Protein AF-A0A2G0V7D6-F1 (afdb_monomer)

Foldseek 3Di:
DDDPVLVLVLLVLCVVLVWPPWWWFFAPPPPGAIEIETEDPFLVSLVVSQVVNLVSQCVPQNPQWDWPDRDSAWTWTDHDRYIYIYGHPVVCVVVVVVVVGDDIDPCNVVSVVVPD

InterPro domains:
  IPR043519 Nucleotidyltransferase superfamily [G3DSA:3.30.460.10] (7-112)
  IPR043519 Nucleotidyltransferase superfamily [SSF81301] (6-104)

Mean predicted aligned error: 5.85 Å

Organism: NCBI:txid1010676

Nearest PDB structures (foldseek):
  2o5a-assembly1_B  TM=8.026E-01  e=1.103E-06  Halalkalibacterium halodurans
  6yxy-assembly1_EI  TM=8.519E-01  e=5.712E-05  Trypanosoma brucei brucei
  7aoi-assembly1_XJ  TM=7.831E-01  e=6.070E-05  Trypanosoma brucei
  7am2-assembly1_CB  TM=8.193E-01  e=3.549E-03  Leishmania tarentolae
  3bqx-assembly1_A-2  TM=5.471E-01  e=4.882E+00  Fulvimarina pelagi HTCC2506

Radius of gyration: 12.99 Å; Cα contacts (8 Å, |Δi|>4): 200; chains: 1; bounding box: 33×32×31 Å

Sequence (116 aa):
MCDVGLILKAVYTAYKLKAVNTKIYTDFKVSHTYTIVTEGVSSVHIRGIAKELHGLFKDLYGSSTFVTQSSSQWHVVCCSSILVHIMKADVRCFYTLGSLFNNELCLKQQAFSIYI

Secondary structure (DSSP, 8-state):
---HHHHHHHHHHHHHTT-EEEEEEEESSSTTEEEEEEE-SSHHHHHHHHHHHHHHHHHHHGGGEEEEEE-SSEEEEEETTEEEEEE-HHHHHHH-GGGG-SEEE--HHHHHHHH-

pLDDT: mean 83.34, std 11.95, range [45.47, 96.25]

Structure (mmCIF, N/CA/C/O backbone):
data_AF-A0A2G0V7D6-F1
#
_entry.id   AF-A0A2G0V7D6-F1
#
loop_
_atom_site.group_PDB
_atom_site.id
_atom_site.type_symbol
_atom_site.label_atom_id
_atom_site.label_alt_id
_atom_site.label_comp_id
_atom_site.label_asym_id
_atom_site.label_entity_id
_atom_site.label_seq_id
_atom_site.pdbx_PDB_ins_code
_atom_site.Cartn_x
_atom_site.Cartn_y
_atom_site.Cartn_z
_atom_site.occupancy
_atom_site.B_iso_or_equiv
_atom_site.auth_seq_id
_atom_site.auth_comp_id
_atom_site.auth_asym_id
_atom_site.auth_atom_id
_atom_site.pdbx_PDB_model_num
ATOM 1 N N . MET A 1 1 ? -17.840 -5.232 8.177 1.00 45.47 1 MET A N 1
ATOM 2 C CA . MET A 1 1 ? -18.261 -3.962 7.552 1.00 45.47 1 MET A CA 1
ATOM 3 C C . MET A 1 1 ? -16.988 -3.306 7.041 1.00 45.47 1 MET A C 1
ATOM 5 O O . MET A 1 1 ? -16.107 -3.065 7.852 1.00 45.47 1 MET A O 1
ATOM 9 N N . CYS A 1 2 ? -16.800 -3.192 5.723 1.00 56.75 2 CYS A N 1
ATOM 10 C CA . CYS A 1 2 ? -15.559 -2.636 5.183 1.00 56.75 2 CYS A CA 1
ATOM 11 C C . CYS A 1 2 ? -15.579 -1.114 5.336 1.00 56.75 2 CYS A C 1
ATOM 13 O O . CYS A 1 2 ? -16.491 -0.461 4.833 1.00 56.75 2 CYS A O 1
ATOM 15 N N . ASP A 1 3 ? -14.598 -0.565 6.043 1.00 74.94 3 ASP A N 1
ATOM 16 C CA . ASP A 1 3 ? -14.526 0.864 6.314 1.00 74.94 3 ASP A CA 1
ATOM 17 C C . ASP A 1 3 ? -13.885 1.585 5.119 1.00 74.94 3 ASP A C 1
ATOM 19 O O . ASP A 1 3 ? -12.662 1.647 4.979 1.00 74.94 3 ASP A O 1
ATOM 23 N N . VAL A 1 4 ? -14.720 2.106 4.214 1.00 78.50 4 VAL A N 1
ATOM 24 C CA . VAL A 1 4 ? -14.268 2.944 3.089 1.00 78.50 4 VAL A CA 1
ATOM 25 C C . VAL A 1 4 ? -13.429 4.120 3.600 1.00 78.50 4 VAL A C 1
ATOM 27 O O . VAL A 1 4 ? -12.435 4.469 2.967 1.00 78.50 4 VAL A O 1
ATOM 30 N N . GLY A 1 5 ? -13.744 4.671 4.776 1.00 81.38 5 GLY A N 1
ATOM 31 C CA . GLY A 1 5 ? -12.954 5.728 5.405 1.00 81.38 5 GLY A CA 1
ATOM 32 C C . GLY A 1 5 ? -11.513 5.296 5.678 1.00 81.38 5 GLY A C 1
ATOM 33 O O . GLY A 1 5 ? -10.580 6.052 5.403 1.00 81.38 5 GLY A O 1
ATOM 34 N N . LEU A 1 6 ? -11.300 4.054 6.118 1.00 83.88 6 LEU A N 1
ATOM 35 C CA . LEU A 1 6 ? -9.959 3.506 6.331 1.00 83.88 6 LEU A CA 1
ATOM 36 C C . LEU A 1 6 ? -9.158 3.405 5.028 1.00 83.88 6 LEU A C 1
ATOM 38 O O . LEU A 1 6 ? -7.978 3.758 5.009 1.00 83.88 6 LEU A O 1
ATOM 42 N N . ILE A 1 7 ? -9.793 2.963 3.938 1.00 86.81 7 ILE A N 1
ATO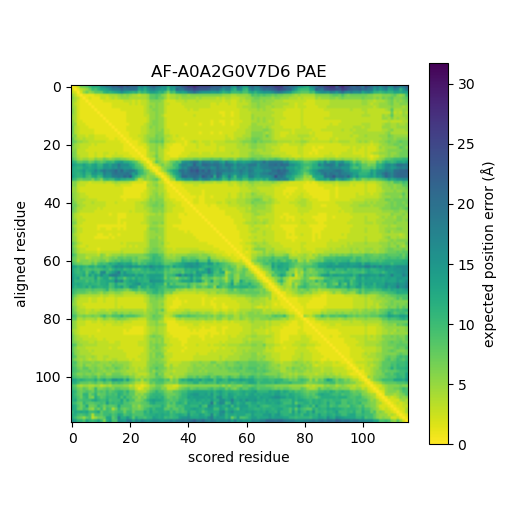M 43 C CA . ILE A 1 7 ? -9.157 2.887 2.614 1.00 86.81 7 ILE A CA 1
ATOM 44 C C . ILE A 1 7 ? -8.715 4.283 2.180 1.00 86.81 7 ILE A C 1
ATOM 46 O O . ILE A 1 7 ? -7.558 4.478 1.806 1.00 86.81 7 ILE A O 1
ATOM 50 N N . LEU A 1 8 ? -9.613 5.267 2.266 1.00 87.12 8 LEU A N 1
ATOM 51 C CA . LEU A 1 8 ? -9.316 6.641 1.870 1.00 87.12 8 LEU A CA 1
ATOM 52 C C . LEU A 1 8 ? -8.197 7.241 2.732 1.00 87.12 8 LEU A C 1
ATOM 54 O O . LEU A 1 8 ? -7.290 7.877 2.194 1.00 87.12 8 LEU A O 1
ATOM 58 N N . LYS A 1 9 ? -8.190 6.968 4.042 1.00 88.69 9 LYS A N 1
ATOM 59 C CA . LYS A 1 9 ? -7.133 7.416 4.957 1.00 88.69 9 LYS A CA 1
ATOM 60 C C . LYS A 1 9 ? -5.788 6.748 4.659 1.00 88.69 9 LYS A C 1
ATOM 62 O O . LYS A 1 9 ? -4.770 7.430 4.652 1.00 88.69 9 LYS A O 1
ATOM 67 N N . ALA A 1 10 ? -5.762 5.452 4.344 1.00 90.19 10 ALA A N 1
ATOM 68 C CA . ALA A 1 10 ? -4.543 4.749 3.935 1.00 90.19 10 ALA A CA 1
ATOM 69 C C . ALA A 1 10 ? -3.977 5.300 2.614 1.00 90.19 10 ALA A C 1
ATOM 71 O O . ALA A 1 10 ? -2.774 5.541 2.498 1.00 90.19 10 ALA A O 1
ATOM 72 N N . VAL A 1 11 ? -4.846 5.557 1.632 1.00 90.44 11 VAL A N 1
ATOM 73 C CA . VAL A 1 11 ? -4.474 6.169 0.345 1.00 90.44 11 VAL A CA 1
ATOM 74 C C . VAL A 1 11 ? -3.922 7.577 0.553 1.00 90.44 11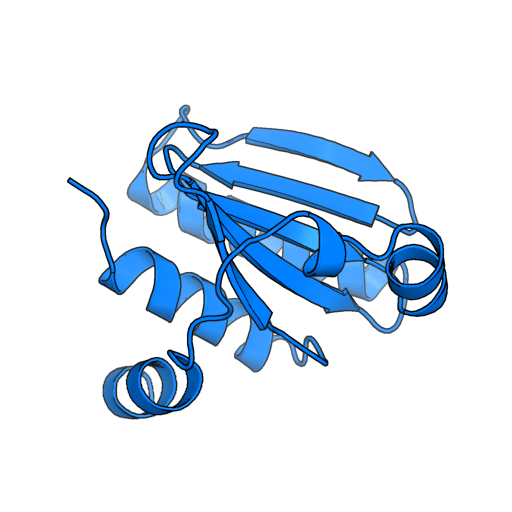 VAL A C 1
ATOM 76 O O . VAL A 1 11 ? -2.885 7.918 -0.019 1.00 90.44 11 VAL A O 1
ATOM 79 N N . TYR A 1 12 ? -4.571 8.375 1.402 1.00 90.19 12 TYR A N 1
ATOM 80 C CA . TYR A 1 12 ? -4.103 9.709 1.756 1.00 90.19 12 TYR A CA 1
ATOM 81 C C . TYR A 1 12 ? -2.752 9.675 2.481 1.00 90.19 12 TYR A C 1
ATOM 83 O O . TYR A 1 12 ? -1.855 10.437 2.128 1.00 90.19 12 TYR A O 1
ATOM 91 N N . THR A 1 13 ? -2.552 8.759 3.433 1.00 91.88 13 THR A N 1
ATOM 92 C CA . THR A 1 13 ? -1.261 8.579 4.116 1.00 91.88 13 THR A CA 1
ATOM 93 C C . THR A 1 13 ? -0.155 8.221 3.127 1.00 91.88 13 THR A C 1
ATOM 95 O O . THR A 1 13 ? 0.904 8.847 3.144 1.00 91.88 13 THR A O 1
ATOM 98 N N . ALA A 1 14 ? -0.405 7.281 2.210 1.00 92.06 14 ALA A N 1
ATOM 99 C CA . ALA A 1 14 ? 0.551 6.943 1.157 1.00 92.06 14 ALA A CA 1
ATOM 100 C C . ALA A 1 14 ? 0.880 8.169 0.281 1.00 92.06 14 ALA A C 1
ATOM 102 O O . ALA A 1 14 ? 2.048 8.439 0.001 1.00 92.06 14 ALA A O 1
ATOM 103 N N . TYR A 1 15 ? -0.129 8.961 -0.092 1.00 91.56 15 TYR A N 1
ATOM 104 C CA . TYR A 1 15 ? 0.063 10.200 -0.847 1.00 91.56 15 TYR A CA 1
ATOM 105 C C . TYR A 1 15 ? 0.879 11.255 -0.084 1.00 91.56 15 TYR A C 1
ATOM 107 O O . TYR A 1 15 ? 1.814 11.829 -0.645 1.00 91.56 15 TYR A O 1
ATOM 115 N N . LYS A 1 16 ? 0.563 11.503 1.194 1.00 93.44 16 LYS A N 1
ATOM 116 C CA . LYS A 1 16 ? 1.276 12.460 2.059 1.00 93.44 16 LYS A CA 1
ATOM 117 C C . LYS A 1 16 ? 2.764 12.128 2.138 1.00 93.44 16 LYS A C 1
ATOM 119 O O . LYS A 1 16 ? 3.602 13.026 2.148 1.00 93.44 16 LYS A O 1
ATOM 124 N N . LEU A 1 17 ? 3.081 10.837 2.128 1.00 94.69 17 LEU A N 1
ATOM 125 C CA . LEU A 1 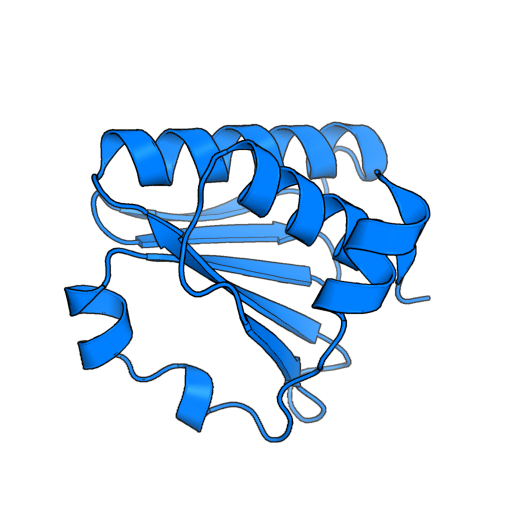17 ? 4.443 10.315 2.134 1.00 94.69 17 LEU A CA 1
ATOM 126 C C . LEU A 1 17 ? 5.093 10.277 0.748 1.00 94.69 17 LEU A C 1
ATOM 128 O O . LEU A 1 17 ? 6.206 9.788 0.631 1.00 94.69 17 LEU A O 1
ATOM 132 N N . LYS A 1 18 ? 4.447 10.827 -0.289 1.00 94.56 18 LYS A N 1
ATOM 133 C CA . LYS A 1 18 ? 4.938 10.857 -1.676 1.00 94.56 18 LYS A CA 1
ATOM 134 C C . LYS A 1 18 ? 5.123 9.461 -2.284 1.00 94.56 18 LYS A C 1
ATOM 136 O O . LYS A 1 18 ? 5.957 9.285 -3.174 1.00 94.56 18 LYS A O 1
ATOM 141 N N . ALA A 1 19 ? 4.329 8.480 -1.852 1.00 93.38 19 ALA A N 1
ATOM 142 C CA . ALA A 1 19 ? 4.253 7.198 -2.537 1.00 93.38 19 ALA A CA 1
ATOM 143 C C . ALA A 1 19 ? 3.677 7.393 -3.950 1.00 93.38 19 ALA A C 1
ATOM 145 O O . ALA A 1 19 ? 2.782 8.219 -4.168 1.00 93.38 19 ALA A O 1
ATOM 146 N N . VAL A 1 20 ? 4.201 6.649 -4.921 1.00 92.19 20 VAL A N 1
ATOM 147 C CA . VAL A 1 20 ? 3.886 6.840 -6.343 1.00 92.19 20 VAL A CA 1
ATOM 148 C C . VAL A 1 20 ? 3.084 5.672 -6.905 1.00 92.19 20 VAL A C 1
ATOM 150 O O . VAL A 1 20 ? 3.022 4.589 -6.328 1.00 92.19 20 VAL A O 1
ATOM 153 N N . ASN A 1 21 ? 2.396 5.920 -8.022 1.00 91.69 21 ASN A N 1
ATOM 154 C CA . ASN A 1 21 ? 1.619 4.914 -8.751 1.00 91.69 21 ASN A CA 1
ATOM 155 C C . ASN A 1 21 ? 0.633 4.102 -7.873 1.00 91.69 21 ASN A C 1
ATOM 157 O O . ASN A 1 21 ? 0.393 2.917 -8.107 1.00 91.69 21 ASN A O 1
ATOM 161 N N . THR A 1 22 ? 0.054 4.723 -6.838 1.00 92.19 22 THR A N 1
ATOM 162 C CA . THR A 1 22 ? -0.908 4.049 -5.954 1.00 92.19 22 THR A CA 1
ATOM 163 C C . THR A 1 22 ? -2.150 3.631 -6.732 1.00 92.19 22 THR A C 1
ATOM 165 O O . THR A 1 22 ? -2.784 4.481 -7.364 1.00 92.19 22 THR A O 1
ATOM 168 N N . LYS A 1 23 ? -2.496 2.347 -6.655 1.00 90.69 23 LYS A N 1
ATOM 169 C CA . LYS A 1 23 ? -3.692 1.731 -7.233 1.00 90.69 23 LYS A CA 1
ATOM 170 C C . LYS A 1 23 ? -4.433 0.937 -6.169 1.00 90.69 23 LYS A C 1
ATOM 172 O O . LYS A 1 23 ? -3.809 0.431 -5.239 1.00 90.69 23 LYS A O 1
ATOM 177 N N . ILE A 1 24 ? -5.748 0.850 -6.305 1.00 90.38 24 ILE A N 1
ATOM 178 C CA . ILE A 1 24 ? -6.624 0.182 -5.344 1.00 90.38 24 ILE A CA 1
ATOM 179 C C . ILE A 1 24 ? -7.418 -0.852 -6.118 1.00 90.38 24 ILE A C 1
ATOM 181 O O . ILE A 1 24 ? -7.945 -0.547 -7.181 1.00 90.38 24 ILE A O 1
ATOM 185 N N . TYR A 1 25 ? -7.516 -2.052 -5.580 1.00 87.56 25 TYR A N 1
ATOM 186 C CA . TYR A 1 25 ? -8.213 -3.162 -6.193 1.00 87.56 25 TYR A CA 1
ATOM 187 C C . TYR A 1 25 ? -9.182 -3.778 -5.196 1.00 87.56 25 TYR A C 1
ATOM 189 O O . TYR A 1 25 ? -8.940 -3.752 -3.988 1.00 87.56 25 TYR A O 1
ATOM 197 N N . THR A 1 26 ? -10.265 -4.355 -5.706 1.00 82.44 26 THR A N 1
ATOM 198 C CA . THR A 1 26 ? -11.131 -5.244 -4.925 1.00 82.44 26 THR A CA 1
ATOM 199 C C . THR A 1 26 ? -10.906 -6.673 -5.364 1.00 82.44 26 THR A C 1
ATOM 201 O O . THR A 1 26 ? -10.997 -6.959 -6.563 1.00 82.44 26 THR A O 1
ATOM 204 N N . ASP A 1 27 ? -10.706 -7.576 -4.412 1.00 69.00 27 ASP A N 1
ATOM 205 C CA . ASP A 1 27 ? -10.750 -9.002 -4.691 1.00 69.00 27 ASP A CA 1
ATOM 206 C C . ASP A 1 27 ? -12.056 -9.622 -4.175 1.00 69.00 27 ASP A C 1
ATOM 208 O O . ASP A 1 27 ? -12.311 -9.704 -2.972 1.00 69.00 27 ASP A O 1
ATOM 212 N N . PHE A 1 28 ? -12.900 -10.063 -5.110 1.00 57.22 28 PHE A N 1
ATOM 213 C CA . PHE A 1 28 ? -14.121 -10.809 -4.801 1.00 57.22 28 PHE A CA 1
ATOM 214 C C . PHE A 1 28 ? -13.852 -12.299 -4.531 1.00 57.22 28 PHE A C 1
ATOM 216 O O . PHE A 1 28 ? -14.695 -12.952 -3.921 1.00 57.22 28 PHE A O 1
ATOM 223 N N . LYS A 1 29 ? -12.706 -12.852 -4.966 1.00 56.94 29 LYS A N 1
ATOM 224 C CA . LYS A 1 29 ? -12.355 -14.274 -4.785 1.00 56.94 29 LYS A CA 1
ATOM 225 C C . LYS A 1 29 ? -11.791 -14.552 -3.393 1.00 56.94 29 LYS A C 1
ATOM 227 O O . LYS A 1 29 ? -12.080 -15.599 -2.823 1.00 56.94 29 LYS A O 1
ATOM 232 N N . VAL A 1 30 ? -11.035 -13.611 -2.830 1.00 55.44 30 VAL A N 1
ATOM 233 C CA . VAL A 1 30 ? -10.454 -13.704 -1.482 1.00 55.44 30 VAL A CA 1
ATOM 234 C C . VAL A 1 30 ? -11.229 -12.782 -0.540 1.00 55.44 30 VAL A C 1
ATOM 236 O O . VAL A 1 30 ? -10.764 -11.710 -0.159 1.00 55.44 30 VAL A O 1
ATOM 239 N N . SER A 1 31 ? -12.472 -13.176 -0.241 1.00 53.72 31 SER A N 1
ATOM 240 C CA . SER A 1 31 ? -13.331 -12.611 0.813 1.00 53.72 31 SER A CA 1
ATOM 241 C C . SER A 1 31 ? -13.142 -11.103 1.075 1.00 53.72 31 SER A C 1
ATOM 243 O O . SER A 1 31 ? -12.513 -10.718 2.055 1.00 53.72 31 SER A O 1
ATOM 245 N N . HIS A 1 32 ? -13.701 -10.249 0.211 1.00 56.91 32 HIS A N 1
ATOM 246 C CA . HIS A 1 32 ? -13.839 -8.793 0.412 1.00 56.91 32 HIS A CA 1
ATOM 247 C C . HIS A 1 32 ? -12.557 -8.045 0.828 1.00 56.91 32 HIS A C 1
ATOM 249 O O . HIS A 1 32 ? -12.621 -7.077 1.591 1.00 56.91 32 HIS A O 1
ATOM 255 N N . THR A 1 33 ? -11.399 -8.474 0.325 1.00 75.81 33 THR A N 1
ATOM 256 C CA . THR A 1 33 ? -10.119 -7.826 0.622 1.00 75.81 33 THR A CA 1
ATOM 257 C C . THR A 1 33 ? -9.881 -6.685 -0.365 1.00 75.81 33 THR A C 1
ATOM 259 O O . THR A 1 33 ? -9.881 -6.883 -1.582 1.00 75.81 33 THR A O 1
ATOM 262 N N . TYR A 1 34 ? -9.685 -5.475 0.149 1.00 85.56 34 TYR A N 1
ATOM 263 C CA . TYR A 1 34 ? -9.215 -4.345 -0.643 1.00 85.56 34 TYR A CA 1
ATOM 264 C C . TYR A 1 34 ? -7.696 -4.377 -0.672 1.00 85.56 34 TYR A C 1
ATOM 266 O O . TYR A 1 34 ? -7.041 -4.364 0.372 1.00 85.56 34 TYR A O 1
ATOM 274 N N . THR A 1 35 ? -7.129 -4.383 -1.871 1.00 88.88 35 THR A N 1
ATOM 275 C CA . THR A 1 35 ? -5.684 -4.378 -2.053 1.00 88.88 35 THR A CA 1
ATOM 276 C C . THR A 1 35 ? -5.230 -3.025 -2.562 1.00 88.88 35 THR A C 1
ATOM 278 O O . THR A 1 35 ? -5.637 -2.574 -3.627 1.00 88.88 35 THR A O 1
ATOM 281 N N . ILE A 1 36 ? -4.348 -2.374 -1.816 1.00 91.31 36 ILE A N 1
ATOM 282 C CA . I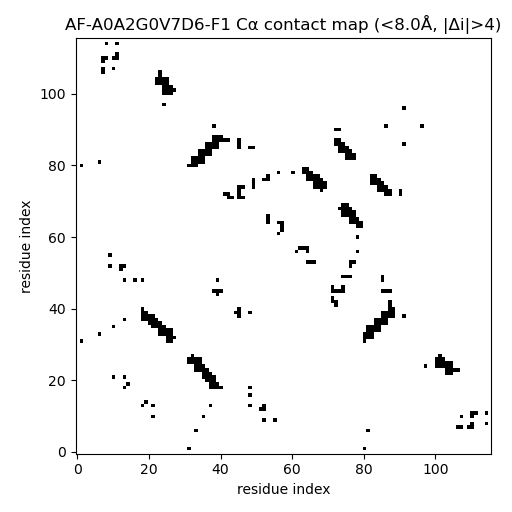LE A 1 36 ? -3.682 -1.145 -2.227 1.00 91.31 36 ILE A CA 1
ATOM 283 C C . ILE A 1 36 ? -2.274 -1.526 -2.675 1.00 91.31 36 ILE A C 1
ATOM 285 O O . ILE A 1 36 ? -1.531 -2.149 -1.925 1.00 91.31 36 ILE A O 1
ATOM 289 N N . VAL A 1 37 ? -1.887 -1.147 -3.888 1.00 93.31 37 VAL A N 1
ATOM 290 C CA . VAL A 1 37 ? -0.526 -1.340 -4.403 1.00 93.31 37 VAL A CA 1
ATOM 291 C C . VAL A 1 37 ? 0.081 0.024 -4.672 1.00 93.31 37 VAL A C 1
ATOM 293 O O . VAL A 1 37 ? -0.462 0.802 -5.455 1.00 93.31 37 VAL A O 1
ATOM 296 N N . THR A 1 38 ? 1.205 0.321 -4.033 1.00 95.06 38 THR A N 1
ATOM 297 C CA . THR A 1 38 ? 1.914 1.594 -4.160 1.00 95.06 38 THR A CA 1
ATOM 298 C C . THR A 1 38 ? 3.419 1.379 -4.286 1.00 95.06 38 THR A C 1
ATOM 300 O O . THR A 1 38 ? 3.952 0.331 -3.914 1.00 95.06 38 THR A O 1
ATOM 303 N N . GLU A 1 39 ? 4.105 2.373 -4.837 1.00 96.25 39 GLU A N 1
ATOM 304 C CA . GLU A 1 39 ? 5.542 2.343 -5.068 1.00 96.25 39 GLU A CA 1
ATOM 305 C C . GLU A 1 39 ? 6.291 3.315 -4.157 1.00 96.25 39 GLU A C 1
ATOM 307 O O . GLU A 1 39 ? 5.887 4.464 -3.962 1.00 96.25 39 GLU A O 1
ATOM 312 N N . GLY A 1 40 ? 7.430 2.856 -3.644 1.00 95.38 40 GLY A N 1
ATOM 313 C CA . GLY A 1 40 ? 8.429 3.688 -2.989 1.00 95.38 40 GLY A CA 1
ATOM 314 C C . GLY A 1 40 ? 9.699 3.800 -3.833 1.00 95.38 40 GLY A C 1
ATOM 315 O O . GLY A 1 40 ? 10.105 2.866 -4.521 1.00 95.38 40 GLY A O 1
ATOM 316 N N . VAL A 1 41 ? 10.356 4.956 -3.752 1.00 95.44 41 VAL A N 1
ATOM 317 C CA . VAL A 1 41 ? 11.552 5.279 -4.560 1.00 95.44 41 VAL A CA 1
ATOM 318 C C . VAL A 1 41 ? 12.853 4.655 -4.033 1.00 95.44 41 VAL A C 1
ATOM 320 O O . VAL A 1 41 ? 13.845 4.568 -4.750 1.00 95.44 41 VAL A O 1
ATOM 323 N N . SER A 1 42 ? 12.877 4.217 -2.774 1.00 94.50 42 SER A N 1
ATOM 324 C CA . SER A 1 42 ? 14.040 3.599 -2.131 1.00 94.50 42 SER A CA 1
ATOM 325 C C . SER A 1 42 ? 13.598 2.649 -1.020 1.00 94.50 42 SER A C 1
ATOM 327 O O . SER A 1 42 ? 12.467 2.726 -0.541 1.00 94.50 42 SER A O 1
ATOM 329 N N . SER A 1 43 ? 14.493 1.774 -0.564 1.00 93.75 43 SER A N 1
ATOM 330 C CA . SER A 1 43 ? 14.209 0.850 0.544 1.00 93.75 43 SER A CA 1
ATOM 331 C C . SER A 1 43 ? 13.843 1.576 1.845 1.00 93.75 43 SER A C 1
ATOM 333 O O . SER A 1 43 ? 12.957 1.136 2.578 1.00 93.75 43 SER A O 1
ATOM 335 N N . VAL A 1 44 ? 14.492 2.713 2.117 1.00 94.56 44 VAL A N 1
ATOM 336 C CA . VAL A 1 44 ? 14.195 3.570 3.274 1.00 94.56 44 VAL A CA 1
ATOM 337 C C . VAL A 1 44 ? 12.815 4.208 3.129 1.00 94.56 44 VAL A C 1
ATOM 339 O O . VAL A 1 44 ? 12.039 4.194 4.081 1.00 94.56 44 VAL A O 1
ATOM 342 N N . HIS A 1 45 ? 12.478 4.699 1.934 1.00 95.00 45 HIS A N 1
ATOM 343 C CA . HIS A 1 45 ? 11.163 5.273 1.652 1.00 95.00 45 HIS A CA 1
ATOM 344 C C . HIS A 1 45 ? 10.046 4.228 1.817 1.00 95.00 45 HIS A C 1
ATOM 346 O O . HIS A 1 45 ? 9.081 4.478 2.533 1.00 95.00 45 HIS A O 1
ATOM 352 N N . ILE A 1 46 ? 10.218 3.028 1.252 1.00 95.06 46 ILE A N 1
ATOM 353 C CA . ILE A 1 46 ? 9.278 1.903 1.398 1.00 95.06 46 ILE A CA 1
ATOM 354 C C . ILE A 1 46 ? 9.040 1.581 2.877 1.00 95.06 46 ILE A C 1
ATOM 356 O O . ILE A 1 46 ? 7.895 1.470 3.313 1.00 95.06 46 ILE A O 1
ATOM 360 N N . ARG A 1 47 ? 10.117 1.471 3.666 1.00 93.38 47 ARG A N 1
ATOM 361 C CA . ARG A 1 47 ? 10.023 1.190 5.104 1.00 93.38 47 ARG A CA 1
ATOM 362 C C . ARG A 1 47 ? 9.305 2.307 5.862 1.00 93.38 47 ARG A C 1
ATOM 364 O O . ARG A 1 47 ? 8.519 2.014 6.758 1.00 93.38 47 ARG A O 1
ATOM 371 N N . GLY A 1 48 ? 9.563 3.566 5.506 1.00 94.38 48 GLY A N 1
ATOM 372 C CA . GLY A 1 48 ? 8.880 4.729 6.074 1.00 94.38 48 GLY A CA 1
ATOM 373 C C . GLY A 1 48 ? 7.372 4.682 5.828 1.00 94.38 48 GLY A C 1
ATOM 374 O O . GLY A 1 48 ? 6.602 4.760 6.781 1.00 94.38 48 GLY A O 1
ATOM 375 N N . ILE A 1 49 ? 6.957 4.443 4.579 1.00 95.19 49 ILE A N 1
ATOM 376 C CA . ILE A 1 49 ? 5.540 4.276 4.222 1.00 95.19 49 ILE A CA 1
ATOM 377 C C . ILE A 1 49 ? 4.912 3.125 5.016 1.00 95.19 49 ILE A C 1
ATOM 379 O O . ILE A 1 49 ? 3.842 3.288 5.601 1.00 95.19 49 ILE A O 1
ATOM 383 N N . ALA A 1 50 ? 5.586 1.973 5.074 1.00 93.81 50 ALA A N 1
ATOM 384 C CA . ALA A 1 50 ? 5.081 0.798 5.777 1.00 93.81 50 ALA A CA 1
ATOM 385 C C . ALA A 1 50 ? 4.887 1.066 7.274 1.00 93.81 50 ALA A C 1
ATOM 387 O O . ALA A 1 50 ? 3.872 0.671 7.842 1.00 93.81 50 ALA A O 1
ATOM 388 N N . LYS A 1 51 ? 5.836 1.766 7.905 1.00 92.75 51 LYS A N 1
ATOM 389 C CA . LYS A 1 51 ? 5.775 2.116 9.326 1.00 92.75 51 LYS A CA 1
ATOM 390 C C . LYS A 1 51 ? 4.595 3.037 9.636 1.00 92.75 51 LYS A C 1
ATOM 392 O O . LYS A 1 51 ? 3.877 2.778 10.596 1.00 92.75 51 LYS A O 1
ATOM 397 N N . GLU A 1 52 ? 4.382 4.072 8.828 1.00 93.94 52 GLU A N 1
ATOM 398 C CA . GLU A 1 52 ? 3.282 5.025 9.019 1.00 93.94 52 GLU A CA 1
ATOM 399 C C . GLU A 1 52 ? 1.913 4.375 8.802 1.00 93.94 52 GLU A C 1
ATOM 401 O O . GLU A 1 52 ? 1.002 4.564 9.604 1.00 93.94 52 GLU A O 1
ATOM 406 N N . LEU A 1 53 ? 1.766 3.546 7.763 1.00 92.38 53 LEU A N 1
ATOM 407 C CA . LEU A 1 53 ? 0.526 2.802 7.527 1.00 92.38 53 LEU A CA 1
ATOM 408 C C . LEU A 1 53 ? 0.251 1.776 8.628 1.00 92.38 53 LEU A C 1
ATOM 410 O O . LEU A 1 53 ? -0.885 1.637 9.072 1.00 92.38 53 LEU A O 1
ATOM 414 N N . HIS A 1 54 ? 1.286 1.087 9.106 1.00 91.25 54 HIS A N 1
ATOM 415 C CA . HIS A 1 54 ? 1.158 0.186 10.245 1.00 91.25 54 HIS A CA 1
ATOM 416 C C . HIS A 1 54 ? 0.749 0.940 11.519 1.00 91.25 54 HIS A C 1
ATOM 418 O O . HIS A 1 54 ? -0.106 0.460 12.256 1.00 91.25 54 HIS A O 1
ATOM 424 N N . GLY A 1 55 ? 1.326 2.120 11.775 1.00 90.19 55 GLY A N 1
ATOM 425 C CA . GLY A 1 55 ? 0.918 2.995 12.878 1.00 90.19 55 GLY A CA 1
ATOM 426 C C . GLY A 1 55 ? -0.554 3.390 12.772 1.00 90.19 55 GLY A C 1
ATOM 427 O O . GLY A 1 55 ? -1.321 3.129 13.692 1.00 90.19 55 GLY A O 1
ATOM 428 N N . LEU A 1 56 ? -0.966 3.886 11.601 1.00 89.25 56 LEU A N 1
ATOM 429 C CA . LEU A 1 56 ? -2.355 4.241 11.304 1.00 89.25 56 LEU A CA 1
ATOM 430 C C . LEU A 1 56 ? -3.332 3.097 11.607 1.00 89.25 56 LEU A C 1
ATOM 432 O O . LEU A 1 56 ? -4.386 3.319 12.200 1.00 89.25 56 LEU A O 1
ATOM 436 N N . PHE A 1 57 ? -3.011 1.884 11.160 1.00 88.62 57 PHE A N 1
ATOM 437 C CA . PHE A 1 57 ? -3.869 0.721 11.367 1.00 88.62 57 PHE A CA 1
ATOM 438 C C . PHE A 1 57 ? -3.879 0.270 12.8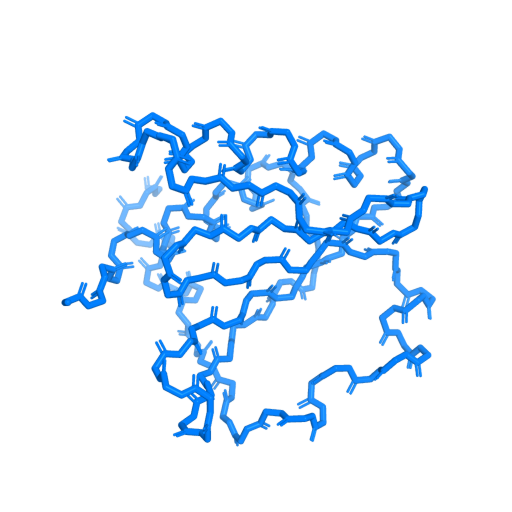27 1.00 88.62 57 PHE A C 1
ATOM 440 O O . PHE A 1 57 ? -4.949 -0.009 13.367 1.00 88.62 57 PHE A O 1
ATOM 447 N N . LYS A 1 58 ? -2.721 0.279 13.496 1.00 86.12 58 LYS A N 1
ATOM 448 C CA . LYS A 1 58 ? -2.610 -0.068 14.915 1.00 86.12 58 LYS A CA 1
ATOM 449 C C . LYS A 1 58 ? -3.424 0.879 15.799 1.00 86.12 58 LYS A C 1
ATOM 451 O O . LYS A 1 58 ? -4.074 0.407 16.726 1.00 86.12 58 LYS A O 1
ATOM 456 N N . ASP A 1 59 ? -3.431 2.175 15.501 1.00 82.94 59 ASP A N 1
ATOM 457 C CA . ASP A 1 59 ? -4.192 3.167 16.272 1.00 82.94 59 ASP A CA 1
ATOM 458 C C . ASP A 1 59 ? -5.710 2.946 16.179 1.00 82.94 59 ASP A C 1
ATOM 460 O O . ASP A 1 59 ? -6.444 3.275 17.107 1.00 82.94 59 ASP A O 1
ATOM 464 N N . LEU A 1 60 ? -6.188 2.371 15.070 1.00 78.31 60 LEU A N 1
ATOM 465 C CA . LEU A 1 60 ? -7.615 2.161 14.809 1.00 78.31 60 LEU A CA 1
ATOM 466 C C . LEU A 1 60 ? -8.101 0.746 15.167 1.00 78.31 60 LEU A C 1
ATOM 468 O O . LEU A 1 60 ? -9.241 0.584 15.591 1.00 78.31 60 LEU A O 1
ATOM 472 N N . TYR A 1 61 ? -7.252 -0.271 15.001 1.00 76.38 61 TYR A N 1
ATOM 473 C CA . TYR A 1 61 ? -7.626 -1.690 15.102 1.00 76.38 61 TYR A CA 1
ATOM 474 C C . TYR A 1 61 ? -6.765 -2.493 16.096 1.00 76.38 61 TYR A C 1
ATOM 476 O O . TYR A 1 61 ? -6.930 -3.711 16.240 1.00 76.38 61 TYR A O 1
ATOM 484 N N . GLY A 1 62 ? -5.841 -1.835 16.800 1.00 75.81 62 GLY A N 1
ATOM 485 C CA . GLY A 1 62 ? -5.010 -2.442 17.836 1.00 75.81 62 GLY A CA 1
ATOM 486 C C . GLY A 1 62 ? -4.156 -3.603 17.318 1.00 75.81 62 GLY A C 1
ATOM 487 O O . GLY A 1 62 ? -3.510 -3.518 16.272 1.00 75.81 62 GLY A O 1
ATOM 488 N N . SER A 1 63 ? -4.162 -4.711 18.063 1.00 67.06 63 SER A N 1
ATOM 489 C CA . SER A 1 63 ? -3.328 -5.903 17.836 1.00 67.06 63 SER A CA 1
ATOM 490 C C . SER A 1 63 ? -3.639 -6.683 16.553 1.00 67.06 63 SER A C 1
ATOM 492 O O . SER A 1 63 ? -2.908 -7.607 16.218 1.00 67.06 63 SER A O 1
ATOM 494 N N . SER A 1 64 ? -4.720 -6.347 15.843 1.00 68.25 64 SER A N 1
ATOM 495 C CA . SER A 1 64 ? -5.105 -7.016 14.590 1.00 68.25 64 SER A CA 1
ATOM 496 C C . SER A 1 64 ? -4.340 -6.505 13.360 1.00 68.25 64 SER A C 1
ATOM 498 O O . SER A 1 64 ? -4.504 -7.035 12.261 1.00 68.25 64 SER A O 1
ATOM 500 N N . THR A 1 65 ? -3.473 -5.506 13.549 1.00 70.06 65 THR A N 1
ATOM 501 C CA . THR A 1 65 ? -2.550 -5.015 12.521 1.00 70.06 65 THR A CA 1
ATOM 502 C C . THR A 1 65 ? -1.238 -5.784 12.579 1.00 70.06 65 THR A C 1
ATOM 504 O O . THR A 1 65 ? -0.632 -5.898 13.645 1.00 70.06 65 THR A O 1
ATOM 507 N N . PHE A 1 66 ? -0.756 -6.260 11.432 1.00 71.88 66 PHE A N 1
ATOM 508 C CA . PHE A 1 66 ? 0.553 -6.902 11.344 1.00 71.88 66 PHE A CA 1
ATOM 509 C C . PHE A 1 66 ? 1.215 -6.683 9.980 1.00 71.88 66 PHE A C 1
ATOM 511 O O . PHE A 1 66 ? 0.564 -6.509 8.948 1.00 71.88 66 PHE A O 1
ATOM 518 N N . VAL A 1 67 ? 2.549 -6.680 9.984 1.00 71.50 67 VAL A N 1
ATOM 519 C CA . VAL A 1 67 ? 3.372 -6.685 8.768 1.00 71.50 67 VAL A CA 1
ATOM 520 C C . VAL A 1 67 ? 3.608 -8.142 8.382 1.00 71.50 67 VAL A C 1
ATOM 522 O O . VAL A 1 67 ? 4.247 -8.876 9.131 1.00 71.50 67 VAL A O 1
ATOM 525 N N . THR A 1 68 ? 3.083 -8.571 7.235 1.00 67.12 68 THR A N 1
ATOM 526 C CA . THR A 1 68 ? 3.156 -9.976 6.788 1.00 67.12 68 THR A CA 1
ATOM 527 C C . THR A 1 68 ? 4.414 -10.287 5.992 1.00 67.12 68 THR A C 1
ATOM 529 O O . THR A 1 68 ? 4.930 -11.395 6.068 1.00 67.12 68 THR A O 1
ATOM 532 N N . GLN A 1 69 ? 4.926 -9.305 5.250 1.00 74.31 69 GLN A N 1
ATOM 533 C CA . GLN A 1 69 ? 6.124 -9.423 4.423 1.00 74.31 69 GLN A CA 1
ATOM 534 C C . GLN A 1 69 ? 6.974 -8.171 4.632 1.00 74.31 69 GLN A C 1
ATOM 536 O O . GLN A 1 69 ? 6.474 -7.052 4.504 1.00 74.31 69 GLN A O 1
ATOM 541 N N . SER A 1 70 ? 8.263 -8.343 4.921 1.00 79.38 70 SER A N 1
ATOM 542 C CA . SER A 1 70 ? 9.202 -7.233 5.084 1.00 79.38 70 SER A CA 1
ATOM 543 C C . SER A 1 70 ? 10.534 -7.574 4.428 1.00 79.38 70 SER A C 1
ATOM 545 O O . SER A 1 70 ? 11.265 -8.453 4.878 1.00 79.38 70 SER A O 1
ATOM 547 N N . SER A 1 71 ? 10.838 -6.893 3.326 1.00 86.06 71 SER A N 1
ATOM 548 C CA . SER A 1 71 ? 12.109 -6.986 2.604 1.00 86.06 71 SER A CA 1
ATOM 549 C C . SER A 1 71 ? 12.556 -5.596 2.162 1.00 86.06 71 SER A C 1
ATOM 551 O O . SER A 1 71 ? 11.758 -4.664 2.126 1.00 86.06 71 SER A O 1
ATOM 553 N N . SER A 1 72 ? 13.813 -5.426 1.752 1.00 87.00 72 SER A N 1
ATOM 554 C CA . SER A 1 72 ? 14.303 -4.107 1.321 1.00 87.00 72 SER A CA 1
ATOM 555 C C . SER A 1 72 ? 13.542 -3.513 0.125 1.00 87.00 72 SER A C 1
ATOM 557 O O . SER A 1 72 ? 13.563 -2.296 -0.041 1.00 87.00 72 SER A O 1
ATOM 559 N N . GLN A 1 73 ? 12.871 -4.338 -0.686 1.00 93.00 73 GLN A N 1
ATOM 560 C CA . GLN A 1 73 ? 12.198 -3.912 -1.919 1.00 93.00 73 GLN A CA 1
ATOM 561 C C . GLN A 1 73 ? 10.672 -4.048 -1.876 1.00 93.00 73 GLN A C 1
ATOM 563 O O . GLN A 1 73 ? 9.992 -3.513 -2.745 1.00 93.00 73 GLN A O 1
ATOM 568 N N . TRP A 1 74 ? 10.127 -4.777 -0.902 1.00 94.56 74 TRP A N 1
ATOM 569 C CA . TRP A 1 74 ? 8.699 -5.066 -0.822 1.00 94.56 74 TRP A CA 1
ATOM 570 C C . TRP A 1 74 ? 8.276 -5.259 0.630 1.00 94.56 74 TRP A C 1
ATOM 572 O O . TRP A 1 74 ? 8.798 -6.133 1.326 1.00 94.56 74 TRP A O 1
ATOM 582 N N . HIS A 1 75 ? 7.341 -4.424 1.072 1.00 94.44 75 HIS A N 1
ATOM 583 C CA . HIS A 1 75 ? 6.629 -4.570 2.333 1.00 94.44 75 HIS A CA 1
ATOM 584 C C . HIS A 1 75 ? 5.140 -4.799 2.095 1.00 94.44 75 HIS A C 1
ATOM 586 O O . HIS A 1 75 ? 4.557 -4.251 1.155 1.00 94.44 75 HIS A O 1
ATOM 592 N N . VAL A 1 76 ? 4.528 -5.581 2.977 1.00 92.31 76 VAL A N 1
ATOM 593 C CA . VAL A 1 76 ? 3.084 -5.791 3.010 1.00 92.31 76 VAL A CA 1
ATOM 594 C C . VAL A 1 76 ? 2.569 -5.489 4.407 1.00 92.31 76 VAL A C 1
ATOM 596 O O . VAL A 1 76 ? 3.000 -6.102 5.384 1.00 92.31 76 VAL A O 1
ATOM 599 N N . VAL A 1 77 ? 1.650 -4.530 4.490 1.00 91.25 77 VAL A N 1
ATOM 600 C CA . VAL A 1 77 ? 0.955 -4.162 5.726 1.00 91.25 77 VAL A CA 1
ATOM 601 C C . VAL A 1 77 ? -0.483 -4.647 5.619 1.00 91.25 77 VAL A C 1
ATOM 603 O O . VAL A 1 77 ? -1.168 -4.328 4.647 1.00 91.25 77 VAL A O 1
ATOM 606 N N . CYS A 1 78 ? -0.934 -5.420 6.602 1.00 86.62 78 CYS A N 1
ATOM 607 C CA . CYS A 1 78 ? -2.274 -5.988 6.633 1.00 86.62 78 CYS A CA 1
ATOM 608 C C . CYS A 1 78 ? -3.055 -5.459 7.839 1.00 86.62 78 CYS A C 1
ATOM 610 O O . CYS A 1 78 ? -2.514 -5.340 8.942 1.00 86.62 78 CYS A O 1
ATOM 612 N N . CYS A 1 79 ? -4.333 -5.160 7.621 1.00 85.56 79 CYS A N 1
ATOM 613 C CA . CYS A 1 79 ? -5.286 -4.840 8.672 1.00 85.56 79 CYS A CA 1
ATOM 614 C C . CYS A 1 79 ? -6.686 -5.293 8.256 1.00 85.56 79 CYS A C 1
ATOM 616 O O . CYS A 1 79 ? -7.283 -4.705 7.353 1.00 85.56 79 CYS A O 1
ATOM 618 N N . SER A 1 80 ? -7.233 -6.297 8.950 1.00 79.38 80 SER A N 1
ATOM 619 C CA . SER A 1 80 ? -8.580 -6.832 8.711 1.00 79.38 80 SER A CA 1
ATOM 620 C C . SER A 1 80 ? -8.819 -7.167 7.226 1.00 79.38 80 SER A C 1
ATOM 622 O O . SER A 1 80 ? -8.275 -8.150 6.733 1.00 79.38 80 SER A O 1
ATOM 624 N N . SER A 1 81 ? -9.582 -6.344 6.501 1.00 81.56 81 SER A N 1
ATOM 625 C CA . SER A 1 81 ? -9.920 -6.510 5.083 1.00 81.56 81 SER A CA 1
ATOM 626 C C . SER A 1 81 ? -9.074 -5.659 4.125 1.00 81.56 81 SER A C 1
ATOM 628 O O . SER A 1 81 ? -9.437 -5.527 2.958 1.00 81.56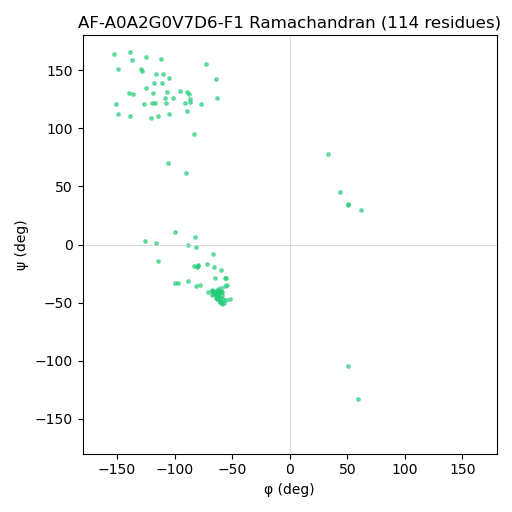 81 SER A O 1
ATOM 630 N N . ILE A 1 82 ? -7.989 -5.029 4.589 1.00 86.31 82 ILE A N 1
ATOM 631 C CA . ILE A 1 82 ? -7.100 -4.204 3.759 1.00 86.31 82 ILE A CA 1
ATOM 632 C C . ILE A 1 82 ? -5.691 -4.788 3.741 1.00 86.31 82 ILE A C 1
ATOM 634 O O . ILE A 1 82 ? -5.075 -5.023 4.781 1.00 86.31 82 ILE A O 1
ATOM 638 N N . LEU A 1 83 ? -5.160 -4.933 2.531 1.00 89.12 83 LEU A N 1
ATOM 639 C CA . LEU A 1 83 ? -3.794 -5.352 2.254 1.00 89.12 83 LEU A CA 1
ATOM 640 C C . LEU A 1 83 ? -3.075 -4.255 1.475 1.00 89.12 83 LEU A C 1
ATOM 642 O O . LEU A 1 83 ? -3.514 -3.867 0.396 1.00 89.12 83 LEU A O 1
ATOM 646 N N . VAL A 1 84 ? -1.963 -3.749 2.004 1.00 92.06 84 VAL A N 1
ATOM 647 C CA . VAL A 1 84 ? -1.180 -2.691 1.358 1.00 92.06 84 VAL A CA 1
ATOM 648 C C . VAL A 1 84 ? 0.188 -3.215 0.956 1.00 92.06 84 VAL A C 1
ATOM 650 O O . VAL A 1 84 ? 1.037 -3.477 1.805 1.00 92.06 84 VAL A O 1
ATOM 653 N N . HIS A 1 85 ? 0.408 -3.336 -0.349 1.00 93.88 85 HIS A N 1
ATOM 654 C CA . HIS A 1 85 ? 1.686 -3.678 -0.960 1.00 93.88 85 HIS A CA 1
ATOM 655 C C . HIS A 1 85 ? 2.460 -2.402 -1.276 1.00 93.88 85 HIS A C 1
ATOM 657 O O . HIS A 1 85 ? 1.994 -1.553 -2.034 1.00 93.88 85 HIS A O 1
ATOM 663 N N . ILE A 1 86 ? 3.661 -2.293 -0.720 1.00 95.50 86 ILE A N 1
ATOM 664 C CA . ILE A 1 86 ? 4.568 -1.164 -0.915 1.00 95.50 86 ILE A CA 1
ATOM 665 C C . ILE A 1 86 ? 5.842 -1.733 -1.522 1.00 95.50 86 ILE A C 1
ATOM 667 O O . ILE A 1 86 ? 6.577 -2.469 -0.860 1.00 95.50 86 ILE A O 1
ATOM 671 N N . MET A 1 87 ? 6.079 -1.443 -2.794 1.00 95.62 87 MET A N 1
ATOM 672 C CA . MET A 1 87 ? 7.121 -2.092 -3.589 1.00 95.62 87 MET A CA 1
ATOM 673 C C . MET A 1 87 ? 8.068 -1.070 -4.211 1.00 95.62 87 MET A C 1
ATOM 675 O O . MET A 1 87 ? 7.710 0.093 -4.381 1.00 95.62 87 MET A O 1
ATOM 679 N N . LYS A 1 88 ? 9.258 -1.497 -4.627 1.00 95.38 88 LYS A N 1
ATOM 680 C CA . LYS A 1 88 ? 9.958 -0.784 -5.696 1.00 95.38 88 LYS A CA 1
ATOM 681 C C . LYS A 1 88 ? 9.287 -1.042 -7.049 1.00 95.38 88 LYS A C 1
ATOM 683 O O . LYS A 1 88 ? 8.631 -2.065 -7.251 1.00 95.38 88 LYS A O 1
ATOM 688 N N . ALA A 1 89 ? 9.482 -0.108 -7.977 1.00 94.19 89 ALA A N 1
ATOM 689 C CA . ALA A 1 89 ? 8.905 -0.160 -9.318 1.00 94.19 89 ALA A CA 1
ATOM 690 C C . ALA A 1 89 ? 9.320 -1.415 -10.113 1.00 94.19 89 ALA A C 1
ATOM 692 O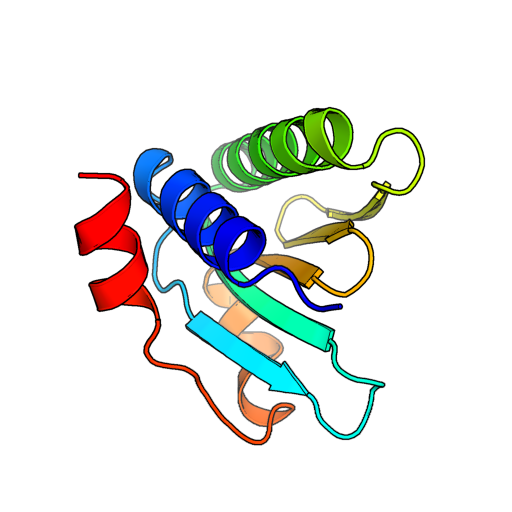 O . ALA A 1 89 ? 8.479 -2.033 -10.763 1.00 94.19 89 ALA A O 1
ATOM 693 N N . ASP A 1 90 ? 10.585 -1.831 -10.018 1.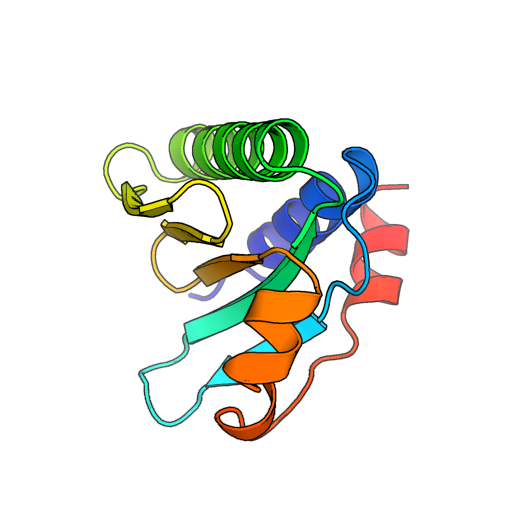00 94.12 90 ASP A N 1
ATOM 694 C CA . ASP A 1 90 ? 11.113 -3.042 -10.662 1.00 94.12 90 ASP A CA 1
ATOM 695 C C . ASP A 1 90 ? 10.438 -4.316 -10.133 1.00 94.12 90 ASP A C 1
ATOM 697 O O . ASP A 1 90 ? 9.964 -5.141 -10.913 1.00 94.12 90 ASP A O 1
ATOM 701 N N . VAL A 1 91 ? 10.299 -4.438 -8.811 1.00 94.12 91 VAL A N 1
ATOM 702 C CA . VAL A 1 91 ? 9.604 -5.559 -8.167 1.00 94.12 91 VAL A CA 1
ATOM 703 C C . VAL A 1 91 ? 8.129 -5.588 -8.556 1.00 94.12 91 VAL A C 1
ATOM 705 O O . VAL A 1 91 ? 7.600 -6.645 -8.896 1.00 94.12 91 VAL A O 1
ATOM 708 N N . ARG A 1 92 ? 7.451 -4.437 -8.560 1.00 92.69 92 ARG A N 1
ATOM 709 C CA . ARG A 1 92 ? 6.047 -4.365 -8.983 1.00 92.69 92 ARG A CA 1
ATOM 710 C C . ARG A 1 92 ? 5.868 -4.802 -10.437 1.00 92.69 92 ARG A C 1
ATOM 712 O O . ARG A 1 92 ? 4.905 -5.508 -10.731 1.00 92.69 92 ARG A O 1
ATOM 719 N N . CYS A 1 93 ? 6.775 -4.383 -11.318 1.00 91.25 93 CYS A N 1
ATOM 720 C CA . CYS A 1 93 ? 6.772 -4.769 -12.726 1.00 91.25 93 CYS A CA 1
ATOM 721 C C . CYS A 1 93 ? 6.964 -6.283 -12.881 1.00 91.25 93 CYS A C 1
ATOM 723 O O . CYS A 1 93 ? 6.198 -6.924 -13.587 1.00 91.25 93 CYS A O 1
ATOM 725 N N . PHE A 1 94 ? 7.911 -6.873 -12.146 1.00 92.88 94 PHE A N 1
ATOM 726 C CA . PHE A 1 94 ? 8.158 -8.314 -12.177 1.00 92.88 94 PHE A CA 1
ATOM 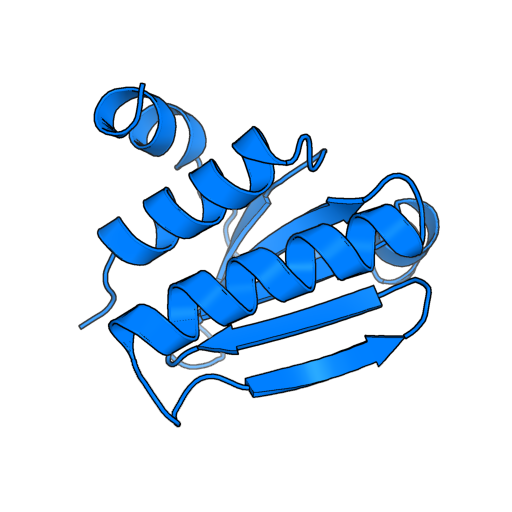727 C C . PHE A 1 94 ? 6.935 -9.132 -11.730 1.00 92.88 94 PHE A C 1
ATOM 729 O O . PHE A 1 94 ? 6.514 -10.049 -12.428 1.00 92.88 94 PHE A O 1
ATOM 736 N N . TYR A 1 95 ? 6.331 -8.786 -10.588 1.00 89.75 95 TYR A N 1
ATOM 737 C CA . TYR A 1 95 ? 5.210 -9.557 -10.033 1.00 89.75 95 TYR A CA 1
ATOM 738 C C . TYR A 1 95 ? 3.859 -9.261 -10.692 1.00 89.75 95 TYR A C 1
ATOM 740 O O . TYR A 1 95 ? 2.929 -10.044 -10.528 1.00 89.75 95 TYR A O 1
ATOM 748 N N . THR A 1 96 ? 3.719 -8.132 -11.395 1.00 87.44 96 THR A N 1
ATOM 749 C CA . THR A 1 96 ? 2.497 -7.721 -12.111 1.00 87.44 96 THR A CA 1
ATOM 750 C C . THR A 1 96 ? 1.212 -7.949 -11.296 1.00 87.44 96 THR A C 1
ATOM 752 O O . THR A 1 96 ? 0.211 -8.445 -11.813 1.00 87.44 96 THR A O 1
ATOM 755 N N . LEU A 1 97 ? 1.211 -7.576 -10.005 1.00 82.19 97 LEU A N 1
ATOM 756 C CA . LEU A 1 97 ? 0.097 -7.885 -9.089 1.00 82.19 97 LEU A CA 1
ATOM 757 C C . LEU A 1 97 ? -1.262 -7.383 -9.596 1.00 82.19 97 LEU A C 1
ATOM 759 O O . LEU A 1 97 ? -2.281 -7.998 -9.316 1.00 82.19 97 LEU A O 1
ATOM 763 N N . GLY A 1 98 ? -1.281 -6.302 -10.382 1.00 78.00 98 GLY A N 1
ATOM 764 C CA . GLY A 1 98 ? -2.507 -5.784 -10.997 1.00 78.00 98 GLY A CA 1
ATOM 765 C C . GLY A 1 98 ? -3.252 -6.806 -11.865 1.00 78.00 98 GLY A C 1
ATOM 766 O O . GLY A 1 98 ? -4.469 -6.739 -11.939 1.00 78.00 98 GLY A O 1
ATOM 767 N N . SER A 1 99 ? -2.549 -7.773 -12.465 1.00 82.56 99 SER A N 1
ATOM 768 C CA . SER A 1 99 ? -3.158 -8.838 -13.279 1.00 82.56 99 SER A CA 1
ATOM 769 C C . SER A 1 99 ? -3.937 -9.875 -12.464 1.00 82.56 99 SER A C 1
ATOM 771 O O . SER A 1 99 ? -4.739 -10.617 -13.025 1.00 82.56 99 SER A O 1
ATOM 773 N N . LEU A 1 100 ? -3.713 -9.930 -11.148 1.00 80.31 100 LEU A N 1
ATOM 774 C CA . LEU A 1 100 ? -4.378 -10.878 -10.255 1.00 80.31 100 LEU A CA 1
ATOM 775 C C . LEU A 1 100 ? -5.767 -10.396 -9.821 1.00 80.31 100 LEU A C 1
ATOM 777 O O . LEU A 1 100 ? -6.574 -11.200 -9.356 1.00 80.31 100 LEU A O 1
ATOM 781 N N . PHE A 1 101 ? -6.053 -9.099 -9.962 1.00 80.81 101 PHE A N 1
ATOM 782 C CA . PHE A 1 101 ? -7.282 -8.487 -9.470 1.00 80.81 101 PHE A CA 1
ATOM 783 C C . PHE A 1 101 ? -8.261 -8.191 -10.603 1.00 80.81 101 PHE A C 1
ATOM 785 O O . PHE A 1 101 ? -7.873 -7.768 -11.687 1.00 80.81 101 PHE A O 1
ATOM 792 N N . ASN A 1 102 ? -9.555 -8.373 -10.330 1.00 69.69 102 ASN A N 1
ATOM 793 C CA . ASN A 1 102 ? -10.590 -8.232 -11.357 1.00 69.69 102 ASN A CA 1
ATOM 794 C C . ASN A 1 102 ? -10.928 -6.767 -11.673 1.00 69.69 102 ASN A C 1
ATOM 796 O O . ASN A 1 102 ? -11.239 -6.463 -12.817 1.00 69.69 102 ASN A O 1
ATOM 800 N N . ASN A 1 103 ? -10.889 -5.873 -10.675 1.00 80.25 103 ASN A N 1
ATOM 801 C CA . ASN A 1 103 ? -11.304 -4.475 -10.824 1.00 80.25 103 ASN A CA 1
ATOM 802 C C . ASN A 1 103 ? -10.357 -3.519 -10.088 1.00 80.25 103 ASN A C 1
ATOM 804 O O . ASN A 1 103 ? -10.089 -3.695 -8.896 1.00 80.25 103 ASN A O 1
ATOM 808 N N . GLU A 1 104 ? -9.905 -2.477 -10.790 1.00 85.19 104 GLU A N 1
ATOM 809 C CA . GLU A 1 104 ? -9.242 -1.306 -10.205 1.00 85.19 104 GLU A CA 1
ATOM 810 C C . GLU A 1 104 ? -10.307 -0.276 -9.794 1.00 85.19 104 GLU A C 1
ATOM 812 O O . GLU A 1 104 ? -11.184 0.080 -10.581 1.00 85.19 104 GLU A O 1
ATOM 817 N N . LEU A 1 105 ? -10.240 0.216 -8.557 1.00 81.62 105 LEU A N 1
ATOM 818 C CA . LEU A 1 105 ? -11.134 1.250 -8.049 1.00 81.62 105 LEU A CA 1
ATOM 819 C C . LEU A 1 105 ? -10.520 2.641 -8.184 1.00 81.62 105 LEU A C 1
ATOM 821 O O . LEU A 1 105 ? -9.411 2.906 -7.714 1.00 81.62 105 LEU A O 1
ATOM 825 N N . CYS A 1 106 ? -11.304 3.583 -8.706 1.00 73.00 106 CYS A N 1
ATOM 826 C CA . CYS A 1 106 ? -10.908 4.983 -8.818 1.00 73.00 106 CYS A CA 1
ATOM 827 C C . CYS A 1 106 ? -11.298 5.797 -7.564 1.00 73.00 106 CYS A C 1
ATOM 829 O O . CYS A 1 106 ? -12.077 6.742 -7.636 1.00 73.00 106 CYS A O 1
ATOM 831 N N . LEU A 1 107 ? -10.763 5.441 -6.388 1.00 70.38 107 LEU A N 1
ATOM 832 C CA . LEU A 1 107 ? -11.077 6.143 -5.124 1.00 70.38 107 LEU A CA 1
ATOM 833 C C . LEU A 1 107 ? -10.159 7.340 -4.826 1.00 70.38 107 LEU A C 1
ATOM 835 O O . LEU A 1 107 ? -10.327 8.011 -3.808 1.00 70.38 107 LEU A O 1
ATOM 839 N N . LYS A 1 108 ? -9.185 7.639 -5.697 1.00 66.81 108 LYS A N 1
ATOM 840 C CA . LYS A 1 108 ? -8.247 8.757 -5.482 1.00 66.81 108 LYS A CA 1
ATOM 841 C C . LYS A 1 108 ? -8.972 10.091 -5.321 1.00 66.81 108 LYS A C 1
ATOM 843 O O . LYS A 1 108 ? -8.712 10.799 -4.358 1.00 66.81 108 LYS A O 1
ATOM 848 N N . GLN A 1 109 ? -9.885 10.420 -6.235 1.00 65.56 109 GLN A N 1
ATOM 849 C CA . GLN A 1 109 ? -10.609 11.698 -6.210 1.00 65.56 109 GLN A CA 1
ATOM 850 C C . GLN A 1 109 ? -11.457 11.853 -4.939 1.00 65.56 109 GLN A C 1
ATOM 852 O O . GLN A 1 109 ? -11.479 12.927 -4.344 1.00 65.56 109 GLN A O 1
ATOM 857 N N . GLN A 1 110 ? -12.075 10.766 -4.470 1.00 64.75 110 GLN A N 1
ATOM 858 C CA . GLN A 1 110 ? -12.836 10.763 -3.219 1.00 64.75 110 GLN A CA 1
ATOM 859 C C . GLN A 1 110 ? -11.940 10.949 -1.988 1.00 64.75 110 GLN A C 1
ATOM 861 O O . GLN A 1 110 ? -12.302 11.702 -1.092 1.00 64.75 110 GLN A O 1
ATOM 866 N N . ALA A 1 111 ? -10.755 10.328 -1.947 1.00 63.19 111 ALA A N 1
ATOM 867 C CA . ALA A 1 111 ? -9.826 10.494 -0.824 1.00 63.19 111 ALA A CA 1
ATOM 868 C C . ALA A 1 111 ? -9.359 11.949 -0.691 1.00 63.19 111 ALA A C 1
ATOM 870 O O . ALA A 1 111 ? -9.302 12.489 0.412 1.00 63.19 111 ALA A O 1
ATOM 871 N N . PHE A 1 112 ? -9.058 12.591 -1.821 1.00 66.00 112 PHE A N 1
ATOM 872 C CA . PHE A 1 112 ? -8.631 13.985 -1.835 1.00 66.00 112 PHE A CA 1
ATOM 873 C C . PHE A 1 112 ? -9.737 14.946 -1.411 1.00 66.00 112 PHE A C 1
ATOM 875 O O . PHE A 1 112 ? -9.454 15.854 -0.650 1.00 66.00 112 PHE A O 1
ATOM 882 N N . SER A 1 113 ? -10.985 14.721 -1.821 1.00 67.81 113 SER A N 1
ATOM 883 C CA . SER A 1 113 ? -12.103 15.590 -1.430 1.00 67.81 113 SER A CA 1
ATOM 884 C C . SER A 1 113 ? -12.430 15.571 0.069 1.00 67.81 113 SER A C 1
ATOM 886 O O . SER A 1 113 ? -13.151 16.451 0.528 1.00 67.81 113 SER A O 1
ATOM 888 N N . ILE A 1 114 ? -11.997 14.546 0.810 1.00 69.94 114 ILE A N 1
ATOM 889 C CA . ILE A 1 114 ? -12.332 14.378 2.233 1.00 69.94 114 ILE A CA 1
ATOM 890 C C . ILE A 1 114 ? -11.192 14.842 3.147 1.00 69.94 114 ILE A C 1
ATOM 892 O O . ILE A 1 114 ? -11.449 15.314 4.252 1.00 69.94 114 ILE A O 1
ATOM 896 N N . TYR A 1 115 ? -9.938 14.676 2.717 1.00 68.31 115 TYR A N 1
ATOM 897 C CA . TYR A 1 115 ? -8.752 14.900 3.557 1.00 68.31 115 TYR A CA 1
ATOM 898 C C . TYR A 1 115 ? -7.839 16.049 3.086 1.00 68.31 115 TYR A C 1
ATOM 900 O O . TYR A 1 115 ? -6.790 16.271 3.700 1.00 68.31 115 TYR A O 1
ATOM 908 N N . ILE A 1 116 ? -8.202 16.752 2.008 1.00 58.09 116 ILE A N 1
ATOM 909 C CA . ILE A 1 116 ? -7.640 18.055 1.603 1.00 58.09 116 ILE A CA 1
ATOM 910 C C . ILE A 1 116 ? -8.728 19.105 1.791 1.00 58.09 116 ILE A C 1
ATOM 912 O O . ILE A 1 116 ? -8.393 20.162 2.365 1.00 58.09 116 ILE A O 1
#

Solvent-accessible surface area (backbone atoms only — not comparable to full-atom values): 6436 Å² total; per-residue (Å²): 133,86,58,63,66,57,54,32,51,52,54,46,51,39,48,77,71,67,43,38,85,68,46,37,29,48,31,81,87,61,75,69,27,36,38,36,41,32,28,27,96,42,47,68,51,31,50,50,52,49,50,53,52,45,48,58,40,29,77,76,55,44,88,64,38,49,73,81,41,83,51,71,53,41,36,30,39,37,40,92,50,38,38,38,40,33,22,28,64,69,57,45,61,72,67,42,63,73,78,78,43,87,44,78,54,85,53,63,68,60,29,46,75,74,77,108